Protein AF-A0A067TLV7-F1 (afdb_monomer_lite)

Foldseek 3Di:
DVVVVVVVVVVVQVVCCVVPPCVVVCVVVCVVCVVPPDDDPVPDDDDRDDDLVDPPDPNVVVVVVVVVVVVCVVVDPPPDDDDDDFDCPPPQNVVPDDPPDGCVNCVVSRVVVSVVVVVVVVVD

Structure (mmCIF, N/CA/C/O backbone):
data_AF-A0A067TLV7-F1
#
_entry.id   AF-A0A067TLV7-F1
#
loop_
_atom_site.group_PDB
_atom_site.id
_atom_site.type_symbol
_atom_site.label_atom_id
_atom_site.label_alt_id
_atom_site.label_comp_id
_atom_site.label_asym_id
_atom_site.label_entity_id
_atom_site.label_seq_id
_atom_site.pdbx_PDB_ins_code
_atom_site.Cartn_x
_atom_site.Cartn_y
_atom_site.Cartn_z
_atom_site.occupancy
_atom_site.B_iso_or_equiv
_atom_site.auth_seq_id
_atom_site.auth_comp_id
_atom_site.auth_asym_id
_atom_site.auth_atom_id
_atom_site.pdbx_PDB_model_num
ATOM 1 N N . MET A 1 1 ? 21.943 -16.220 -0.555 1.00 60.50 1 MET A N 1
ATOM 2 C CA . MET A 1 1 ? 21.237 -17.099 -1.517 1.00 60.50 1 MET A CA 1
ATOM 3 C C . MET A 1 1 ? 20.193 -16.335 -2.339 1.00 60.50 1 MET A C 1
ATOM 5 O O . MET A 1 1 ? 20.293 -16.360 -3.555 1.00 60.50 1 MET A O 1
ATOM 9 N N . PHE A 1 2 ? 19.273 -15.578 -1.722 1.00 71.50 2 PHE A N 1
ATOM 10 C CA . PHE A 1 2 ? 18.262 -14.776 -2.446 1.00 71.50 2 PHE A CA 1
ATOM 11 C C . PHE A 1 2 ? 18.826 -13.652 -3.339 1.00 71.50 2 PHE A C 1
ATOM 13 O O . PHE A 1 2 ? 18.302 -13.421 -4.424 1.00 71.50 2 PHE A O 1
ATOM 20 N N . ALA A 1 3 ? 19.912 -12.986 -2.928 1.00 77.00 3 ALA A N 1
ATOM 21 C CA . ALA A 1 3 ? 20.507 -11.891 -3.703 1.00 77.00 3 ALA A CA 1
ATOM 22 C C . ALA A 1 3 ? 21.060 -12.343 -5.070 1.00 77.00 3 ALA A C 1
ATOM 24 O O . ALA A 1 3 ? 20.835 -11.667 -6.065 1.00 77.00 3 ALA A O 1
ATOM 25 N N . CYS A 1 4 ? 21.718 -13.507 -5.136 1.00 81.62 4 CYS A N 1
ATOM 26 C CA . CYS A 1 4 ? 22.265 -14.048 -6.386 1.00 81.62 4 CYS A CA 1
ATOM 27 C C . CYS A 1 4 ? 21.152 -14.423 -7.372 1.00 81.62 4 CYS A C 1
ATOM 29 O O . CYS A 1 4 ? 21.214 -14.053 -8.535 1.00 81.62 4 CYS A O 1
ATOM 31 N N . ILE A 1 5 ? 20.082 -15.058 -6.882 1.00 82.75 5 ILE A N 1
ATOM 32 C CA . ILE A 1 5 ? 18.918 -15.416 -7.705 1.00 82.75 5 ILE A CA 1
ATOM 33 C C . ILE A 1 5 ? 18.237 -14.157 -8.259 1.00 82.75 5 ILE A C 1
ATOM 35 O O . ILE A 1 5 ? 17.867 -14.112 -9.431 1.00 82.75 5 ILE A O 1
ATOM 39 N N . ASN A 1 6 ? 18.083 -13.114 -7.437 1.00 78.88 6 ASN A N 1
ATOM 40 C CA . ASN A 1 6 ? 17.533 -11.839 -7.898 1.00 78.88 6 ASN A CA 1
ATOM 41 C C . ASN A 1 6 ? 18.450 -11.156 -8.915 1.00 78.88 6 ASN A C 1
ATOM 43 O O . ASN A 1 6 ? 17.956 -10.631 -9.909 1.00 78.88 6 ASN A O 1
ATOM 47 N N . GLN A 1 7 ? 19.767 -11.214 -8.715 1.00 83.06 7 GLN A N 1
ATOM 48 C CA . GLN A 1 7 ? 20.737 -10.686 -9.668 1.00 83.06 7 GLN A CA 1
ATOM 49 C C . GLN A 1 7 ? 20.632 -11.397 -11.023 1.00 83.06 7 GLN A C 1
ATOM 51 O O . GLN A 1 7 ? 20.536 -10.728 -12.050 1.00 83.06 7 GLN A O 1
ATOM 56 N N . ASP A 1 8 ? 20.565 -12.729 -11.033 1.00 85.06 8 ASP A N 1
ATOM 57 C CA . ASP A 1 8 ? 20.413 -13.521 -12.259 1.00 85.06 8 ASP A CA 1
ATOM 58 C C . ASP A 1 8 ? 19.094 -13.201 -12.976 1.00 85.06 8 ASP A C 1
ATOM 60 O O . ASP A 1 8 ? 19.057 -13.039 -14.197 1.00 85.06 8 ASP A O 1
ATOM 64 N N . ARG A 1 9 ? 18.004 -13.017 -12.219 1.00 83.44 9 ARG A N 1
ATOM 65 C CA . ARG A 1 9 ? 16.707 -12.589 -12.767 1.00 83.44 9 ARG A CA 1
ATOM 66 C C . ARG A 1 9 ? 16.758 -11.189 -13.372 1.00 83.44 9 ARG A C 1
ATOM 68 O O . ARG A 1 9 ? 16.181 -10.977 -14.435 1.00 83.44 9 ARG A O 1
ATOM 75 N N . LEU A 1 10 ? 17.453 -10.246 -12.739 1.00 84.56 10 LEU A N 1
ATOM 76 C CA . LEU A 1 10 ? 17.634 -8.894 -13.273 1.00 84.56 10 LEU A CA 1
ATOM 77 C C . LEU A 1 10 ? 18.488 -8.902 -14.547 1.00 84.56 10 LEU A C 1
ATOM 79 O O . LEU A 1 10 ? 18.144 -8.215 -15.508 1.00 84.56 10 LEU A O 1
ATOM 83 N N . GLN A 1 11 ? 19.545 -9.718 -14.602 1.00 85.75 11 GLN A N 1
ATOM 84 C CA . GLN A 1 11 ? 20.346 -9.907 -15.820 1.00 85.75 11 GLN A CA 1
ATOM 85 C C . GLN A 1 11 ? 19.522 -10.523 -16.956 1.00 85.75 11 GLN A C 1
ATOM 87 O O . GLN A 1 11 ? 19.603 -10.083 -18.106 1.00 85.75 11 GLN A O 1
ATOM 92 N N . PHE A 1 12 ? 18.674 -11.500 -16.637 1.00 85.62 12 PHE A N 1
ATOM 93 C CA . PHE A 1 12 ? 17.754 -12.098 -17.597 1.00 85.62 12 PHE A CA 1
ATOM 94 C C . PHE A 1 12 ? 16.741 -11.078 -18.139 1.00 85.62 12 PHE A C 1
ATOM 96 O O . PHE A 1 12 ? 16.566 -10.962 -19.349 1.00 85.62 12 PHE A O 1
ATOM 103 N N . ILE A 1 13 ? 16.116 -10.280 -17.267 1.00 81.69 13 ILE A N 1
ATOM 104 C CA . ILE A 1 13 ? 15.189 -9.216 -17.684 1.00 81.69 13 ILE A CA 1
ATOM 105 C C . ILE A 1 13 ? 15.917 -8.197 -18.567 1.00 81.69 13 ILE A C 1
ATOM 107 O O . ILE A 1 13 ? 15.410 -7.851 -19.630 1.00 81.69 13 ILE A O 1
ATOM 111 N N . LYS A 1 14 ? 17.129 -7.775 -18.185 1.00 80.62 14 LYS A N 1
ATOM 112 C CA . LYS A 1 14 ? 17.947 -6.831 -18.959 1.00 80.62 14 LYS A CA 1
ATOM 113 C C . LYS A 1 14 ? 18.249 -7.337 -20.373 1.00 80.62 14 LYS A C 1
ATOM 115 O O . LYS A 1 14 ? 18.151 -6.575 -21.328 1.00 80.62 14 LYS A O 1
ATOM 120 N N . THR A 1 15 ? 18.598 -8.614 -20.516 1.00 84.06 15 THR A N 1
ATOM 121 C CA . THR A 1 15 ? 18.937 -9.224 -21.816 1.00 84.06 15 THR A CA 1
ATOM 122 C C . THR A 1 15 ? 17.713 -9.539 -22.675 1.00 84.06 15 THR A C 1
ATOM 124 O O . THR A 1 15 ? 17.807 -9.513 -23.900 1.00 84.06 15 THR A O 1
ATOM 127 N N . GLN A 1 16 ? 16.553 -9.798 -22.065 1.00 79.75 16 GLN A N 1
ATOM 128 C CA . GLN A 1 16 ? 15.315 -10.117 -22.784 1.00 79.75 16 GLN A CA 1
ATOM 129 C C . GLN A 1 16 ? 14.402 -8.916 -23.063 1.00 79.75 16 GLN A C 1
ATOM 131 O O . GLN A 1 16 ? 13.385 -9.085 -23.735 1.00 79.75 16 GLN A O 1
ATOM 136 N N . GLN A 1 17 ? 14.768 -7.711 -22.622 1.00 72.56 17 GLN A N 1
ATOM 137 C CA . GLN A 1 17 ? 14.031 -6.464 -22.861 1.00 72.56 17 GLN A CA 1
ATOM 138 C C . GLN A 1 17 ? 13.514 -6.240 -24.294 1.00 72.56 17 GLN A C 1
ATOM 140 O O . GLN A 1 17 ? 12.364 -5.836 -24.400 1.00 72.56 17 GLN A O 1
ATOM 145 N N . PRO A 1 18 ? 14.269 -6.509 -25.382 1.00 72.00 18 PRO A N 1
ATOM 146 C CA . PRO A 1 18 ? 13.755 -6.305 -26.743 1.00 72.00 18 PRO A CA 1
ATOM 147 C C . PRO A 1 18 ? 12.766 -7.388 -27.202 1.00 72.00 18 PRO A C 1
ATOM 149 O O . PRO A 1 18 ? 12.024 -7.184 -28.158 1.00 72.00 18 PRO A O 1
ATOM 152 N N . ARG A 1 19 ? 12.766 -8.562 -26.556 1.00 71.44 19 ARG A N 1
ATOM 153 C CA . ARG A 1 19 ? 11.853 -9.674 -26.873 1.00 71.44 19 ARG A CA 1
ATOM 154 C C . ARG A 1 19 ? 10.561 -9.594 -26.064 1.00 71.44 19 ARG A C 1
ATOM 156 O O . ARG A 1 19 ? 9.498 -9.992 -26.529 1.00 71.44 19 ARG A O 1
ATOM 163 N N . LEU A 1 20 ? 10.670 -9.110 -24.832 1.00 64.56 20 LEU A N 1
ATOM 164 C CA . LEU A 1 20 ? 9.538 -8.664 -24.039 1.00 64.56 20 LEU A CA 1
ATOM 165 C C . LEU A 1 20 ? 9.011 -7.395 -24.727 1.00 64.56 20 LEU A C 1
ATOM 167 O O . LEU A 1 20 ? 9.803 -6.572 -25.161 1.00 64.56 20 LEU A O 1
ATOM 171 N N . GLN A 1 21 ? 7.701 -7.201 -24.865 1.00 64.75 21 GLN A N 1
ATOM 172 C CA . GLN A 1 21 ? 7.125 -6.032 -25.563 1.00 64.75 21 GLN A CA 1
ATOM 173 C C . GLN A 1 21 ? 7.309 -4.702 -24.789 1.00 64.75 21 GLN A C 1
ATOM 175 O O . GLN A 1 21 ? 6.496 -3.785 -24.863 1.00 64.75 21 GLN A O 1
ATOM 180 N N . ILE A 1 22 ? 8.392 -4.594 -24.022 1.00 63.94 22 ILE A N 1
ATOM 181 C CA . ILE A 1 22 ? 8.769 -3.470 -23.177 1.00 63.94 22 ILE A CA 1
ATOM 182 C C . ILE A 1 22 ? 9.176 -2.271 -24.036 1.00 63.94 22 ILE A C 1
ATOM 184 O O . ILE A 1 22 ? 8.951 -1.144 -23.623 1.00 63.94 22 ILE A O 1
ATOM 188 N N . THR A 1 23 ? 9.668 -2.476 -25.263 1.00 60.56 23 THR A N 1
ATOM 189 C CA . THR A 1 23 ? 9.961 -1.382 -26.205 1.00 60.56 23 THR A CA 1
ATOM 190 C C . THR A 1 23 ? 8.732 -0.518 -26.512 1.00 60.56 23 THR A C 1
ATOM 192 O O . THR A 1 23 ? 8.856 0.698 -26.604 1.00 60.56 23 THR A O 1
ATOM 195 N N . MET A 1 24 ? 7.537 -1.115 -26.617 1.00 62.03 24 MET A N 1
ATOM 196 C CA . MET A 1 24 ? 6.294 -0.358 -26.815 1.00 62.03 24 MET A CA 1
ATOM 197 C C . MET A 1 24 ? 5.895 0.414 -25.548 1.00 62.03 24 MET A C 1
ATOM 199 O O . MET A 1 24 ? 5.387 1.526 -25.642 1.00 62.03 24 MET A O 1
ATOM 203 N N . LEU A 1 25 ? 6.169 -0.153 -24.368 1.00 63.16 25 LEU A N 1
ATOM 204 C CA . LEU A 1 25 ? 5.948 0.516 -23.084 1.00 63.16 25 LEU A CA 1
ATOM 205 C C . LEU A 1 25 ? 6.939 1.662 -22.848 1.00 63.16 25 LEU A C 1
ATOM 207 O O . LEU A 1 25 ? 6.506 2.698 -22.363 1.00 63.16 25 LEU A O 1
ATOM 211 N N . ASN A 1 26 ? 8.211 1.517 -23.244 1.00 63.47 26 ASN A N 1
ATOM 212 C CA . ASN A 1 26 ? 9.191 2.609 -23.248 1.00 63.47 26 ASN A CA 1
ATOM 213 C C . ASN A 1 26 ? 8.670 3.776 -24.089 1.00 63.47 26 ASN A C 1
ATOM 215 O O . ASN A 1 26 ? 8.660 4.890 -23.606 1.00 63.47 26 ASN A O 1
ATOM 219 N N . GLY A 1 27 ? 8.133 3.527 -25.290 1.00 62.91 27 GLY A N 1
ATOM 220 C CA . GLY A 1 27 ? 7.578 4.603 -26.121 1.00 62.91 27 GLY A CA 1
ATOM 221 C C . GLY A 1 27 ? 6.399 5.352 -25.479 1.00 62.91 27 GLY A C 1
ATOM 222 O O . GLY A 1 27 ? 6.235 6.546 -25.709 1.00 62.91 27 GLY A O 1
ATOM 223 N N . ILE A 1 28 ? 5.589 4.674 -24.658 1.00 65.12 28 ILE A N 1
ATOM 224 C CA . ILE A 1 28 ? 4.490 5.299 -23.900 1.00 65.12 28 ILE A CA 1
ATOM 225 C C . ILE A 1 28 ? 5.030 6.058 -22.684 1.00 65.12 28 ILE A C 1
ATOM 227 O O . ILE A 1 28 ? 4.578 7.161 -22.400 1.00 65.12 28 ILE A O 1
ATOM 231 N N . GLU A 1 29 ? 5.982 5.474 -21.960 1.00 66.69 29 GLU A N 1
ATOM 232 C CA . GLU A 1 29 ? 6.615 6.094 -20.797 1.00 66.69 29 GLU A CA 1
ATOM 233 C C . GLU A 1 29 ? 7.441 7.323 -21.190 1.00 66.69 29 GLU A C 1
ATOM 235 O O . GLU A 1 29 ? 7.297 8.359 -20.554 1.00 66.69 29 GLU A O 1
ATOM 240 N N . ASP A 1 30 ? 8.198 7.250 -22.285 1.00 62.03 30 ASP A N 1
ATOM 241 C CA . ASP A 1 30 ? 8.915 8.368 -22.900 1.00 62.03 30 ASP A CA 1
ATOM 242 C C . ASP A 1 30 ? 7.938 9.467 -23.343 1.00 62.03 30 ASP A C 1
ATOM 244 O O . ASP A 1 30 ? 8.174 10.645 -23.096 1.00 62.03 30 ASP A O 1
ATOM 248 N N . ALA A 1 31 ? 6.792 9.114 -23.938 1.00 61.06 31 ALA A N 1
ATOM 249 C CA . ALA A 1 31 ? 5.760 10.092 -24.294 1.00 61.06 31 ALA A CA 1
ATOM 250 C C . ALA A 1 31 ? 5.097 10.751 -23.067 1.00 61.06 31 ALA A C 1
ATOM 252 O O . ALA A 1 31 ? 4.663 11.901 -23.145 1.00 61.06 31 ALA A O 1
ATOM 253 N N . LEU A 1 32 ? 5.014 10.043 -21.936 1.00 62.88 32 LEU A N 1
ATOM 254 C CA . LEU A 1 32 ? 4.525 10.592 -20.669 1.00 62.88 32 LEU A CA 1
ATOM 255 C C . LEU A 1 32 ? 5.584 11.473 -19.987 1.00 62.88 32 LEU A C 1
ATOM 257 O O . LEU A 1 32 ? 5.229 12.536 -19.481 1.00 62.88 32 LEU A O 1
ATOM 261 N N . SER A 1 33 ? 6.859 11.072 -20.004 1.00 62.09 33 SER A N 1
ATOM 262 C CA . SER A 1 33 ? 7.978 11.780 -19.365 1.00 62.09 33 SER A CA 1
ATOM 263 C C . SER A 1 33 ? 8.477 12.990 -20.159 1.00 62.09 33 SER A C 1
ATOM 265 O O . SER A 1 33 ? 8.974 13.935 -19.560 1.00 62.09 33 SER A O 1
ATOM 267 N N . THR A 1 34 ? 8.263 13.028 -21.480 1.00 57.09 34 THR A N 1
ATOM 268 C CA . THR A 1 34 ? 8.564 14.194 -22.339 1.00 57.09 34 THR A CA 1
ATOM 269 C C . THR A 1 34 ? 7.742 15.441 -21.956 1.00 57.09 34 THR A C 1
ATOM 271 O O . THR A 1 34 ? 8.038 16.531 -22.423 1.00 57.09 34 THR A O 1
ATOM 274 N N . ASN A 1 35 ? 6.736 15.324 -21.077 1.00 56.12 35 ASN A N 1
ATOM 275 C CA . ASN A 1 35 ? 6.020 16.481 -20.522 1.00 56.12 35 ASN A CA 1
ATOM 276 C C . ASN A 1 35 ? 6.772 17.179 -19.362 1.00 56.12 35 ASN A C 1
ATOM 278 O O . ASN A 1 35 ? 6.261 18.171 -18.847 1.00 56.12 35 ASN A O 1
ATOM 282 N N . ASP A 1 36 ? 7.950 16.685 -18.955 1.00 57.38 36 ASP A N 1
ATOM 283 C CA . ASP A 1 36 ? 8.866 17.338 -18.006 1.00 57.38 36 ASP A CA 1
ATOM 284 C C . ASP A 1 36 ? 10.173 17.741 -18.731 1.00 57.38 36 ASP A C 1
ATOM 286 O O . ASP A 1 36 ? 11.102 16.951 -18.907 1.00 57.38 36 ASP A O 1
ATOM 290 N N . ASP A 1 37 ? 10.241 19.000 -19.173 1.00 55.09 37 ASP A N 1
ATOM 291 C CA . ASP A 1 37 ? 11.264 19.589 -20.061 1.00 55.09 37 ASP A CA 1
ATOM 292 C C . ASP A 1 37 ? 12.693 19.750 -19.465 1.00 55.09 37 ASP A C 1
ATOM 294 O O . ASP A 1 37 ? 13.381 20.732 -19.758 1.00 55.09 37 ASP A O 1
ATOM 298 N N . CYS A 1 38 ? 13.208 18.852 -18.612 1.00 55.06 38 CYS A N 1
ATOM 299 C CA . CYS A 1 38 ? 14.523 19.098 -17.981 1.00 55.06 38 CYS A CA 1
ATOM 300 C C . CYS A 1 38 ? 15.426 17.898 -17.661 1.00 55.06 38 CYS A C 1
ATOM 302 O O . CYS A 1 38 ? 16.321 18.030 -16.822 1.00 55.06 38 CYS A O 1
ATOM 304 N N . VAL A 1 39 ? 15.274 16.749 -18.324 1.00 57.16 39 VAL A N 1
ATOM 305 C CA . VAL A 1 39 ? 16.072 15.562 -17.970 1.00 57.16 39 VAL A CA 1
ATOM 306 C C . VAL A 1 39 ? 17.172 15.257 -18.997 1.00 57.16 39 VAL A C 1
ATOM 308 O O . VAL A 1 39 ? 16.911 14.880 -20.137 1.00 57.16 39 VAL A O 1
ATOM 311 N N . ASP A 1 40 ? 18.430 15.422 -18.573 1.00 52.72 40 ASP A N 1
ATOM 312 C CA . ASP A 1 40 ? 19.643 15.151 -19.356 1.00 52.72 40 ASP A CA 1
ATOM 313 C C . ASP A 1 40 ? 19.817 13.637 -19.600 1.00 52.72 40 ASP A C 1
ATOM 315 O O . ASP A 1 40 ? 20.231 12.870 -18.724 1.00 52.72 40 ASP A O 1
ATOM 319 N N . LEU A 1 41 ? 19.492 13.203 -20.821 1.00 53.91 41 LEU A N 1
ATOM 320 C CA . LEU A 1 41 ? 19.524 11.808 -21.285 1.00 53.91 41 LEU A CA 1
ATOM 321 C C . LEU A 1 41 ? 20.910 11.145 -21.177 1.00 53.91 41 LEU A C 1
ATOM 323 O O . LEU A 1 41 ? 20.996 9.920 -21.182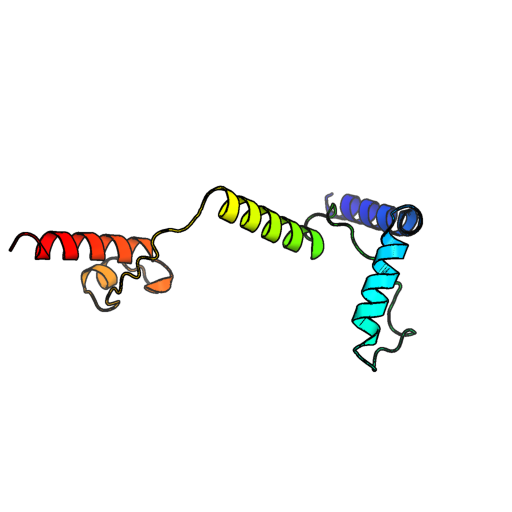 1.00 53.91 41 LEU A O 1
ATOM 327 N N . ASN A 1 42 ? 21.993 11.924 -21.064 1.00 53.25 42 ASN A N 1
ATOM 328 C CA . ASN A 1 42 ? 23.356 11.395 -20.939 1.0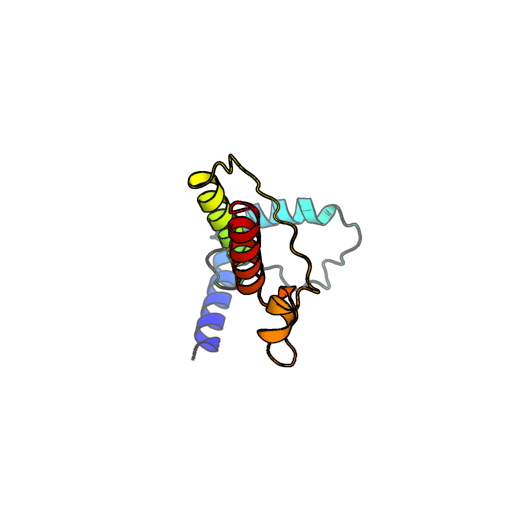0 53.25 42 ASN A CA 1
ATOM 329 C C . ASN A 1 42 ? 23.762 11.045 -19.493 1.00 53.25 42 ASN A C 1
ATOM 331 O O . ASN A 1 42 ? 24.750 10.336 -19.303 1.00 53.25 42 ASN A O 1
ATOM 335 N N . GLN A 1 43 ? 23.031 11.521 -18.475 1.00 53.06 43 GLN A N 1
ATOM 336 C CA . GLN A 1 43 ? 23.283 11.189 -17.060 1.00 53.06 43 GLN A CA 1
ATOM 337 C C . GLN A 1 43 ? 22.448 10.007 -16.560 1.00 53.06 43 GLN A C 1
ATOM 339 O O . GLN A 1 43 ? 22.808 9.352 -15.578 1.00 53.06 43 GLN A O 1
ATOM 344 N N . LEU A 1 44 ? 21.339 9.713 -17.235 1.00 56.41 44 LEU A N 1
ATOM 345 C CA . LEU A 1 44 ? 20.505 8.567 -16.923 1.00 56.41 44 LEU A CA 1
ATOM 346 C C . LEU A 1 44 ? 21.144 7.309 -17.504 1.00 56.41 44 LEU A C 1
ATOM 348 O O . LEU A 1 44 ? 21.218 7.115 -18.715 1.00 56.41 44 LEU A O 1
ATOM 352 N N . GLY A 1 45 ? 21.608 6.423 -16.624 1.00 57.81 45 GLY A N 1
ATOM 353 C CA . GLY A 1 45 ? 21.938 5.058 -17.017 1.00 57.81 45 GLY A CA 1
ATOM 354 C C . GLY A 1 45 ? 20.774 4.391 -17.766 1.00 57.81 45 GLY A C 1
ATOM 355 O O . GLY A 1 45 ? 19.634 4.841 -17.717 1.00 57.81 45 GLY A O 1
ATOM 356 N N . GLN A 1 46 ? 21.065 3.291 -18.463 1.00 62.06 46 GLN A N 1
ATOM 357 C CA . GLN A 1 46 ? 20.088 2.555 -19.271 1.00 62.06 46 GLN A CA 1
ATOM 358 C C . GLN A 1 46 ? 18.757 2.332 -18.520 1.00 62.06 46 GLN A C 1
ATOM 360 O O . GLN A 1 46 ? 18.732 1.627 -17.508 1.00 62.06 46 GLN A O 1
ATOM 365 N N . HIS A 1 47 ? 17.658 2.893 -19.037 1.00 64.94 47 HIS A N 1
ATOM 366 C CA . HIS A 1 47 ? 16.327 2.717 -18.461 1.00 64.94 47 HIS A CA 1
ATOM 367 C C . HIS A 1 47 ? 15.837 1.282 -18.711 1.00 64.94 47 HIS A C 1
ATOM 369 O O . HIS A 1 47 ? 15.667 0.854 -19.853 1.00 64.94 47 HIS A O 1
ATOM 375 N N . ILE A 1 48 ? 15.679 0.501 -17.639 1.00 67.19 48 ILE A N 1
ATOM 376 C CA . ILE A 1 48 ? 15.226 -0.895 -17.688 1.00 67.19 48 ILE A CA 1
ATOM 377 C C . ILE A 1 48 ? 13.883 -0.956 -16.972 1.00 67.19 48 ILE A C 1
ATOM 379 O O . ILE A 1 48 ? 13.825 -0.968 -15.743 1.00 67.19 48 ILE A O 1
ATOM 383 N N . ILE A 1 49 ? 12.794 -1.045 -17.734 1.00 71.12 49 ILE A N 1
ATOM 384 C CA . ILE A 1 49 ? 11.474 -1.273 -17.143 1.00 71.12 49 ILE A CA 1
ATOM 385 C C . ILE A 1 49 ? 11.402 -2.692 -16.572 1.00 71.12 49 ILE A C 1
ATOM 387 O O . ILE A 1 49 ? 11.579 -3.685 -17.284 1.00 71.12 49 ILE A O 1
ATOM 391 N N . LEU A 1 50 ? 11.085 -2.793 -15.284 1.00 78.00 50 LEU A N 1
ATOM 392 C CA . LEU A 1 50 ? 10.800 -4.071 -14.643 1.00 78.00 50 LEU A CA 1
ATOM 393 C C . LEU A 1 50 ? 9.354 -4.502 -14.942 1.00 78.00 50 LEU A C 1
ATOM 395 O O . LEU A 1 50 ? 8.431 -3.708 -14.741 1.00 78.00 50 LEU A O 1
ATOM 399 N N . PRO A 1 51 ? 9.127 -5.746 -15.401 1.00 72.50 51 PRO A N 1
ATOM 400 C CA . PRO A 1 51 ? 7.781 -6.278 -15.595 1.00 72.50 51 PRO A CA 1
ATOM 401 C C . PRO A 1 51 ? 7.066 -6.466 -14.249 1.00 72.50 51 PRO A C 1
ATOM 403 O O . PRO A 1 51 ? 7.714 -6.649 -13.219 1.00 72.50 51 PRO A O 1
ATOM 406 N N . SER A 1 52 ? 5.729 -6.506 -14.248 1.00 69.75 52 SER A N 1
ATOM 407 C CA . SER A 1 52 ? 4.942 -6.750 -13.025 1.00 69.75 52 SER A CA 1
ATOM 408 C C . SER A 1 52 ? 5.176 -8.134 -12.405 1.00 69.75 52 SER A C 1
ATOM 410 O O . SER A 1 52 ? 4.918 -8.334 -11.225 1.00 69.75 52 SER A O 1
ATOM 412 N N . SER A 1 53 ? 5.752 -9.077 -13.160 1.00 75.44 53 SER A N 1
ATOM 413 C CA . SER A 1 53 ? 6.211 -10.372 -12.643 1.00 75.44 53 SER A CA 1
ATOM 414 C C . SER A 1 53 ? 7.411 -10.271 -11.688 1.00 75.44 53 SER A C 1
ATOM 416 O O . SER A 1 53 ? 7.795 -11.272 -11.079 1.00 75.44 53 SER A O 1
ATOM 418 N N . TYR A 1 54 ? 8.062 -9.106 -11.596 1.00 82.19 54 TYR A N 1
ATOM 419 C CA . TYR A 1 54 ? 9.141 -8.860 -10.647 1.00 82.19 54 TYR A CA 1
ATOM 420 C C . TYR A 1 54 ? 8.572 -8.471 -9.277 1.00 82.19 54 TYR A C 1
ATOM 422 O O . TYR A 1 54 ? 8.057 -7.371 -9.084 1.00 82.19 54 TYR A O 1
ATOM 430 N N . LEU A 1 55 ? 8.699 -9.389 -8.319 1.00 78.38 55 LEU A N 1
ATOM 431 C CA . LEU A 1 55 ? 8.170 -9.229 -6.967 1.00 78.38 55 LEU A CA 1
ATOM 432 C C . LEU A 1 55 ? 8.850 -8.069 -6.228 1.00 78.38 55 LEU A C 1
ATOM 434 O O . LEU A 1 55 ? 10.077 -8.001 -6.167 1.00 78.38 55 LEU A O 1
ATOM 438 N N . GLY A 1 56 ? 8.044 -7.192 -5.629 1.00 79.44 56 GLY A N 1
ATOM 439 C CA . GLY A 1 56 ? 8.521 -6.035 -4.864 1.00 79.44 56 GLY A CA 1
ATOM 440 C C . GLY A 1 56 ? 8.912 -4.820 -5.711 1.00 79.44 56 GLY A C 1
ATOM 441 O O . GLY A 1 56 ? 9.410 -3.839 -5.166 1.00 79.44 56 GLY A O 1
ATOM 442 N N . GLY A 1 57 ? 8.696 -4.858 -7.030 1.00 82.00 57 GLY A N 1
ATOM 443 C CA . GLY A 1 57 ? 8.826 -3.679 -7.887 1.00 82.00 57 GLY A CA 1
ATOM 444 C C . GLY A 1 57 ? 7.594 -2.759 -7.822 1.00 82.00 57 GLY A C 1
ATOM 445 O O . GLY A 1 57 ? 6.506 -3.214 -7.459 1.00 82.00 57 GLY A O 1
ATOM 446 N N . PRO A 1 58 ? 7.710 -1.490 -8.260 1.00 76.38 58 PRO A N 1
ATOM 447 C CA . PRO A 1 58 ? 6.586 -0.547 -8.283 1.00 76.38 58 PRO A CA 1
ATOM 448 C C . PRO A 1 58 ? 5.359 -1.070 -9.049 1.00 76.38 58 PRO A C 1
ATOM 450 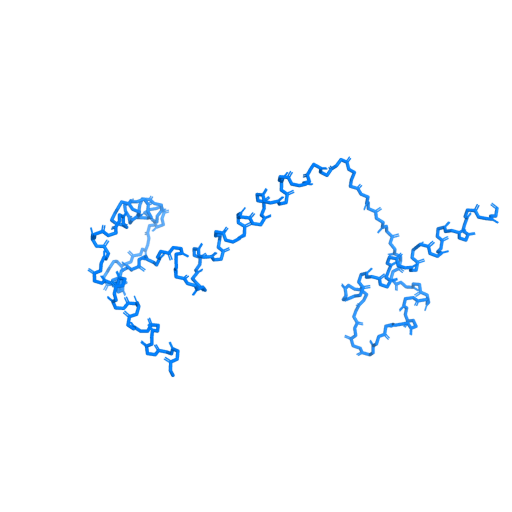O O . PRO A 1 58 ? 4.226 -0.903 -8.602 1.00 76.38 58 PRO A O 1
ATOM 453 N N . ARG A 1 59 ? 5.576 -1.766 -10.177 1.00 79.62 59 ARG A N 1
ATOM 454 C CA . ARG A 1 59 ? 4.488 -2.337 -10.993 1.00 79.62 59 ARG A CA 1
ATOM 455 C C . ARG A 1 59 ? 3.799 -3.534 -10.328 1.00 79.62 59 ARG A C 1
ATOM 457 O O . ARG A 1 59 ? 2.588 -3.657 -10.465 1.00 79.62 59 ARG A O 1
ATOM 464 N N . ASP A 1 60 ? 4.529 -4.377 -9.592 1.00 84.25 60 ASP A N 1
ATOM 465 C CA . ASP A 1 60 ? 3.945 -5.482 -8.807 1.00 84.25 60 ASP A CA 1
ATOM 466 C C . ASP A 1 60 ? 3.051 -4.932 -7.688 1.00 84.25 60 ASP A C 1
ATOM 468 O O . ASP A 1 60 ? 1.911 -5.360 -7.528 1.00 84.25 60 ASP A O 1
ATOM 472 N N . MET A 1 61 ? 3.520 -3.909 -6.965 1.00 86.50 61 MET A N 1
ATOM 473 C CA . MET A 1 61 ? 2.713 -3.250 -5.933 1.00 86.50 61 MET A CA 1
ATOM 474 C C . MET A 1 61 ? 1.447 -2.608 -6.509 1.00 86.50 61 MET A C 1
ATOM 476 O O . MET A 1 61 ? 0.362 -2.789 -5.955 1.00 86.50 61 MET A O 1
ATOM 480 N N . TYR A 1 62 ? 1.570 -1.891 -7.629 1.00 84.25 62 TYR A N 1
ATOM 481 C CA . TYR A 1 62 ? 0.429 -1.257 -8.285 1.00 84.25 62 TYR A CA 1
ATOM 482 C C . TYR A 1 62 ? -0.592 -2.283 -8.794 1.00 84.25 62 TYR A C 1
ATOM 484 O O . TYR A 1 62 ? -1.790 -2.115 -8.579 1.00 84.25 62 TYR A O 1
ATOM 492 N N . GLN A 1 63 ? -0.130 -3.382 -9.398 1.00 85.88 63 GLN A N 1
ATOM 493 C CA . GLN A 1 63 ? -1.012 -4.456 -9.851 1.00 85.88 63 GLN A CA 1
ATOM 494 C C . GLN A 1 63 ? -1.766 -5.092 -8.676 1.00 85.88 63 GLN A C 1
ATOM 496 O O . GLN A 1 63 ? -2.982 -5.227 -8.742 1.00 85.88 63 GLN A O 1
ATOM 501 N N . ARG A 1 64 ? -1.085 -5.400 -7.563 1.00 88.56 64 ARG A N 1
ATOM 502 C CA . ARG A 1 64 ? -1.738 -5.944 -6.358 1.00 88.56 64 ARG A CA 1
ATOM 503 C C . ARG A 1 64 ? -2.778 -4.999 -5.770 1.00 88.56 64 ARG A C 1
ATOM 505 O O . ARG A 1 64 ? -3.810 -5.456 -5.287 1.00 88.56 64 ARG A O 1
ATOM 512 N N . TYR A 1 65 ? -2.504 -3.695 -5.791 1.00 88.94 65 TYR A N 1
ATOM 513 C CA . TYR A 1 65 ? -3.472 -2.691 -5.364 1.00 88.94 65 TYR A CA 1
ATOM 514 C C . TYR A 1 65 ? -4.719 -2.723 -6.251 1.00 88.94 65 TYR A C 1
ATOM 516 O O . TYR A 1 65 ? -5.827 -2.821 -5.730 1.00 88.94 65 TYR A O 1
ATOM 524 N N . LEU A 1 66 ? -4.546 -2.699 -7.576 1.00 90.38 66 LEU A N 1
ATOM 525 C CA . LEU A 1 66 ? -5.663 -2.772 -8.516 1.00 90.38 66 LEU A CA 1
ATOM 526 C C . LEU A 1 66 ? -6.453 -4.076 -8.379 1.00 90.38 66 LEU A C 1
ATOM 528 O O . LEU A 1 66 ? -7.678 -4.026 -8.357 1.00 90.38 66 LEU A O 1
ATOM 532 N N . ASP A 1 67 ? -5.779 -5.214 -8.219 1.00 90.06 67 ASP A N 1
ATOM 533 C CA . ASP A 1 67 ? -6.425 -6.511 -8.000 1.00 90.06 67 ASP A CA 1
ATOM 534 C C . ASP A 1 67 ? -7.233 -6.509 -6.692 1.00 90.06 67 ASP A C 1
ATOM 536 O O . ASP A 1 67 ? -8.392 -6.925 -6.665 1.00 90.06 67 ASP A O 1
ATOM 540 N N . GLY A 1 68 ? -6.668 -5.967 -5.608 1.00 88.56 68 GLY A N 1
ATOM 541 C CA . GLY A 1 68 ? -7.370 -5.793 -4.336 1.00 88.56 68 GLY A CA 1
ATOM 542 C C . GLY A 1 68 ? -8.588 -4.874 -4.456 1.00 88.56 68 GLY A C 1
ATOM 543 O O . GLY A 1 68 ? -9.652 -5.185 -3.919 1.00 88.56 68 GLY A O 1
ATOM 544 N N . MET A 1 69 ? -8.467 -3.781 -5.210 1.00 86.69 69 MET A N 1
ATOM 545 C CA . MET A 1 69 ? -9.578 -2.875 -5.507 1.00 86.69 69 MET A CA 1
ATOM 546 C C . MET A 1 69 ? -10.646 -3.544 -6.375 1.00 86.69 69 MET A C 1
ATOM 548 O O . MET A 1 69 ? -11.829 -3.354 -6.113 1.00 86.69 69 MET A O 1
ATOM 552 N N . ALA A 1 70 ? -10.264 -4.359 -7.358 1.00 87.19 70 ALA A N 1
ATOM 553 C CA . ALA A 1 70 ? -11.192 -5.110 -8.198 1.00 87.19 70 ALA A CA 1
ATOM 554 C C . ALA A 1 70 ? -11.967 -6.153 -7.382 1.00 87.19 70 ALA A C 1
ATOM 556 O O . ALA A 1 70 ? -13.182 -6.266 -7.527 1.00 87.19 70 ALA A O 1
ATOM 557 N N . ILE A 1 71 ? -11.300 -6.858 -6.463 1.00 85.31 71 ILE A N 1
ATOM 558 C CA . ILE A 1 71 ? -11.949 -7.765 -5.506 1.00 85.31 71 ILE A CA 1
ATOM 559 C C . ILE A 1 71 ? -12.895 -6.977 -4.592 1.00 85.31 71 ILE A C 1
ATOM 561 O O . ILE A 1 71 ? -14.050 -7.366 -4.420 1.00 85.31 71 ILE A O 1
ATOM 565 N N . ALA A 1 72 ? -12.445 -5.850 -4.034 1.00 81.75 72 ALA A N 1
ATOM 566 C CA . ALA A 1 72 ? -13.278 -5.002 -3.188 1.00 81.75 72 ALA A CA 1
ATOM 567 C C . ALA A 1 72 ? -14.523 -4.498 -3.935 1.00 81.75 72 ALA A C 1
ATOM 569 O O . ALA A 1 72 ? -15.612 -4.535 -3.374 1.00 81.75 72 ALA A O 1
ATOM 570 N N . GLN A 1 73 ? -14.388 -4.099 -5.201 1.00 80.56 73 GLN A N 1
ATOM 571 C CA . GLN A 1 73 ? -15.506 -3.704 -6.060 1.00 80.56 73 GLN A CA 1
ATOM 572 C C . GLN A 1 73 ? -16.436 -4.881 -6.381 1.00 80.56 73 GLN A C 1
ATOM 574 O O . GLN A 1 73 ? -17.653 -4.725 -6.336 1.00 80.56 73 GLN A O 1
ATOM 579 N N . HIS A 1 74 ? -15.883 -6.061 -6.676 1.00 80.88 74 HIS A N 1
ATOM 580 C CA . HIS A 1 74 ? -16.661 -7.251 -7.024 1.00 80.88 74 HIS A CA 1
ATOM 581 C C . HIS A 1 74 ? -17.515 -7.750 -5.852 1.00 80.88 74 HIS A C 1
ATOM 583 O O . HIS A 1 74 ? -18.671 -8.120 -6.040 1.00 80.88 74 HIS A O 1
ATOM 589 N N . PHE A 1 75 ? -16.963 -7.733 -4.636 1.00 73.50 75 PHE A N 1
ATOM 590 C CA . PHE A 1 75 ? -17.651 -8.216 -3.437 1.00 73.50 75 PHE A CA 1
ATOM 591 C C . PHE A 1 75 ? -18.385 -7.125 -2.649 1.00 73.50 75 PHE A C 1
ATOM 593 O O . PHE A 1 75 ? -19.154 -7.457 -1.747 1.00 73.50 75 PHE A O 1
ATOM 600 N N . LYS A 1 76 ? -18.178 -5.837 -2.946 1.00 59.81 76 LYS A N 1
ATOM 601 C CA . LYS A 1 76 ? -18.845 -4.742 -2.234 1.00 59.81 76 LYS A CA 1
ATOM 602 C C . LYS A 1 76 ? -19.400 -3.690 -3.187 1.00 59.81 76 LYS A C 1
ATOM 604 O O . LYS A 1 76 ? -18.721 -2.734 -3.554 1.00 59.81 76 LYS A O 1
ATOM 609 N N . LYS A 1 77 ? -20.713 -3.749 -3.404 1.00 63.06 77 LYS A N 1
ATOM 610 C CA . LYS A 1 77 ? -21.496 -2.513 -3.403 1.00 63.06 77 LYS A CA 1
ATOM 611 C C . LYS A 1 77 ? -21.685 -2.125 -1.936 1.00 63.06 77 LYS A C 1
ATOM 613 O O . LYS A 1 77 ? -22.388 -2.802 -1.193 1.00 63.06 77 LYS A O 1
ATOM 618 N N . ILE A 1 78 ? -20.973 -1.099 -1.480 1.00 59.12 78 ILE A N 1
ATOM 619 C CA . ILE A 1 78 ? -21.162 -0.555 -0.131 1.00 59.12 78 ILE A CA 1
ATOM 620 C C . ILE A 1 78 ? -22.460 0.259 -0.174 1.00 59.12 78 ILE A C 1
ATOM 622 O O . ILE A 1 78 ? -22.442 1.426 -0.545 1.00 59.12 78 ILE A O 1
ATOM 626 N N . ASP A 1 79 ? -23.597 -0.369 0.130 1.00 64.69 79 ASP A N 1
ATOM 627 C CA . ASP A 1 79 ? -24.904 0.310 0.127 1.00 64.69 79 ASP A CA 1
ATOM 628 C C . ASP A 1 79 ? -25.103 1.218 1.354 1.00 64.69 79 ASP A C 1
ATOM 630 O O . ASP A 1 79 ? -25.970 2.089 1.351 1.00 64.69 79 ASP A O 1
ATOM 634 N N . ILE A 1 80 ? -24.300 1.037 2.407 1.00 71.44 80 ILE A N 1
ATOM 635 C CA . ILE A 1 80 ? -24.407 1.790 3.658 1.00 71.44 80 ILE A CA 1
ATOM 636 C C . ILE A 1 80 ? -23.007 2.213 4.099 1.00 71.44 80 ILE A C 1
ATOM 638 O O . ILE A 1 80 ? -22.144 1.373 4.353 1.00 71.44 80 ILE A O 1
ATOM 642 N N . PHE A 1 81 ? -22.798 3.523 4.217 1.00 66.00 81 PHE A N 1
ATOM 643 C CA . PHE A 1 81 ? -21.648 4.100 4.903 1.00 66.00 81 PHE A CA 1
ATOM 644 C C . PHE A 1 81 ? -22.113 4.562 6.287 1.00 66.00 81 PHE A C 1
ATOM 646 O O . PHE A 1 81 ? -22.842 5.546 6.402 1.00 66.00 81 PHE A O 1
ATOM 653 N N . LEU A 1 82 ? -21.753 3.815 7.333 1.00 70.25 82 LEU A N 1
ATOM 654 C CA . LEU A 1 82 ? -22.080 4.169 8.714 1.00 70.25 8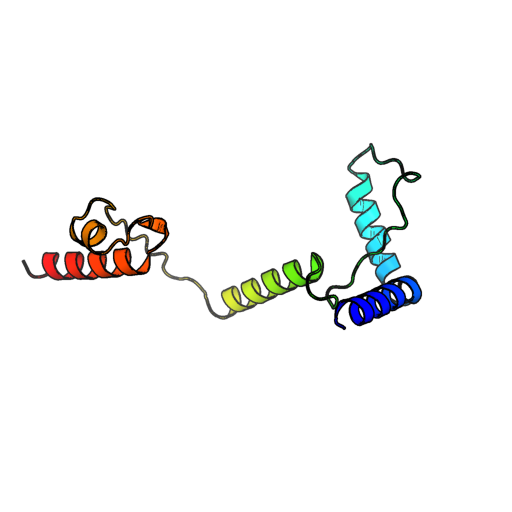2 LEU A CA 1
ATOM 655 C C . LEU A 1 82 ? -20.885 4.884 9.350 1.00 70.25 82 LEU A C 1
ATOM 657 O O . LEU A 1 82 ? -19.859 4.265 9.620 1.00 70.25 82 LEU A O 1
ATOM 661 N N . THR A 1 83 ? -21.038 6.178 9.623 1.00 70.50 83 THR A N 1
ATOM 662 C CA . THR A 1 83 ? -20.067 6.945 10.411 1.00 70.50 83 THR A CA 1
ATOM 663 C C . THR A 1 83 ? -20.460 6.875 11.882 1.00 70.50 83 THR A C 1
ATOM 665 O O . THR A 1 83 ? -21.471 7.449 12.284 1.00 70.50 83 THR A O 1
ATOM 668 N N . MET A 1 84 ? -19.668 6.171 12.691 1.00 70.00 84 MET A N 1
ATOM 669 C CA . MET A 1 84 ? -19.837 6.119 14.145 1.00 70.00 84 MET A CA 1
ATOM 670 C C . MET A 1 84 ? -18.857 7.100 14.784 1.00 70.00 84 MET A C 1
ATOM 672 O O . MET A 1 84 ? -17.645 6.903 14.729 1.00 70.00 84 MET A O 1
ATOM 676 N N . THR A 1 85 ? -19.376 8.169 15.381 1.00 73.56 85 THR A N 1
ATOM 677 C CA . THR A 1 85 ? -18.555 9.131 16.122 1.00 73.56 85 THR A CA 1
ATOM 678 C C . THR A 1 85 ? -18.446 8.663 17.568 1.00 73.56 85 THR A C 1
ATOM 680 O O . THR A 1 85 ? -19.438 8.661 18.295 1.00 73.56 85 THR A O 1
ATOM 683 N N . ALA A 1 86 ? -17.248 8.270 17.993 1.00 73.94 86 ALA A N 1
ATOM 684 C CA . ALA A 1 86 ? -16.959 7.929 19.382 1.00 73.94 86 ALA A CA 1
ATOM 685 C C . ALA A 1 86 ? -16.077 9.008 20.018 1.00 73.94 86 ALA A C 1
ATOM 687 O O . ALA A 1 86 ? -15.168 9.537 19.376 1.00 73.94 86 ALA A O 1
ATOM 688 N N . ASN A 1 87 ? -16.346 9.347 21.280 1.00 81.31 87 ASN A N 1
ATOM 689 C CA . ASN A 1 87 ? -15.542 10.323 22.008 1.00 81.31 87 ASN A CA 1
ATOM 690 C C . ASN A 1 87 ? -14.277 9.637 22.559 1.00 81.31 87 ASN A C 1
ATOM 692 O O . ASN A 1 87 ? -14.404 8.769 23.423 1.00 81.31 87 ASN A O 1
ATOM 696 N N . PRO A 1 88 ? -13.063 10.035 22.136 1.00 76.88 88 PRO A N 1
ATOM 697 C CA . PRO A 1 88 ? -11.818 9.425 22.612 1.00 76.88 88 PRO A CA 1
ATOM 698 C C . PRO A 1 88 ? -11.580 9.624 24.117 1.00 76.88 88 PRO A C 1
ATOM 700 O O . PRO A 1 88 ? -10.799 8.890 24.717 1.00 76.88 88 PRO A O 1
ATOM 703 N N . ASN A 1 89 ? -12.259 10.594 24.737 1.00 80.00 89 ASN A N 1
ATOM 704 C CA . ASN A 1 89 ? -12.133 10.900 26.161 1.00 80.00 89 ASN A CA 1
ATOM 705 C C . ASN A 1 89 ? -13.031 10.034 27.059 1.00 80.00 89 ASN A C 1
ATOM 707 O O . ASN A 1 89 ? -13.134 10.309 28.254 1.00 80.00 89 ASN A O 1
ATOM 711 N N . TRP A 1 90 ? -13.723 9.027 26.516 1.00 84.69 90 TRP A N 1
ATOM 712 C CA . TRP A 1 90 ? -14.504 8.119 27.351 1.00 84.69 90 TRP A CA 1
ATOM 713 C C . TRP A 1 90 ? -13.600 7.323 28.306 1.00 84.69 90 TRP A C 1
ATOM 715 O O . TRP A 1 90 ? -12.570 6.792 27.875 1.00 84.69 90 TRP A O 1
ATOM 725 N N . PRO A 1 91 ? -13.957 7.235 29.602 1.00 80.56 91 PRO A N 1
ATOM 726 C CA . PRO A 1 91 ? -13.120 6.587 30.609 1.00 80.56 91 PRO A CA 1
ATOM 727 C C . PRO A 1 91 ? -12.902 5.096 30.321 1.00 80.56 91 PRO A C 1
ATOM 729 O O . PRO A 1 91 ? -11.851 4.558 30.657 1.00 80.56 91 PRO A O 1
ATOM 732 N N . GLU A 1 92 ? -13.851 4.439 29.654 1.00 83.06 92 GLU A N 1
ATOM 733 C CA . GLU A 1 92 ? -13.747 3.048 29.213 1.00 83.06 92 GLU A CA 1
ATOM 734 C C . GLU A 1 92 ? -12.641 2.858 28.169 1.00 83.06 92 GLU A C 1
ATOM 736 O O . GLU A 1 92 ? -11.933 1.859 28.210 1.00 83.06 92 GLU A O 1
ATOM 741 N N . ILE A 1 93 ? -12.451 3.830 27.269 1.00 83.88 93 ILE A N 1
ATOM 742 C CA . ILE A 1 93 ? -11.387 3.800 26.257 1.00 83.88 93 ILE A CA 1
ATOM 743 C C . ILE A 1 93 ? -10.031 4.020 26.934 1.00 83.88 93 ILE A C 1
ATOM 745 O O . ILE A 1 93 ? -9.099 3.247 26.736 1.00 83.88 93 ILE A O 1
ATOM 749 N N . GLN A 1 94 ? -9.937 5.046 27.783 1.00 83.44 94 GLN A N 1
ATOM 750 C CA . GLN A 1 94 ? -8.695 5.416 28.472 1.00 83.44 94 GLN A CA 1
ATOM 751 C C . GLN A 1 94 ? -8.186 4.329 29.428 1.00 83.44 94 GLN A C 1
ATOM 753 O O . GLN A 1 94 ? -6.981 4.217 29.633 1.00 83.44 94 GLN A O 1
ATOM 758 N N . ARG A 1 95 ? -9.081 3.517 30.001 1.00 83.38 95 ARG A N 1
ATOM 759 C CA . ARG A 1 95 ? -8.708 2.426 30.911 1.00 83.38 95 ARG A CA 1
ATOM 760 C C . ARG A 1 95 ? -8.049 1.244 30.201 1.00 83.38 95 ARG A C 1
ATOM 762 O O . ARG A 1 95 ? -7.188 0.597 30.787 1.00 83.38 95 ARG A O 1
ATOM 769 N N . GLU A 1 96 ? -8.483 0.942 28.985 1.00 83.44 96 GLU A N 1
ATOM 770 C CA . GLU A 1 96 ? -8.036 -0.242 28.239 1.00 83.44 96 GLU A CA 1
ATOM 771 C C . GLU A 1 96 ? -6.858 0.067 27.294 1.00 83.44 96 GLU A C 1
ATOM 773 O O . GLU A 1 96 ? -6.261 -0.844 26.724 1.00 83.44 96 GLU A O 1
ATOM 778 N N . LEU A 1 97 ? -6.498 1.346 27.134 1.00 85.75 97 LEU A N 1
ATOM 779 C CA . LEU A 1 97 ? -5.318 1.773 26.382 1.00 85.75 97 LEU A CA 1
ATOM 780 C C . LEU A 1 97 ? -4.027 1.381 27.109 1.00 85.75 97 LEU A C 1
ATOM 782 O O . LEU A 1 97 ? -3.803 1.739 28.267 1.00 85.75 97 LEU A O 1
ATOM 786 N N . LEU A 1 98 ? -3.141 0.678 26.401 1.00 83.81 98 LEU A N 1
ATOM 787 C CA . LEU A 1 98 ? -1.809 0.359 26.910 1.00 83.81 98 LEU A CA 1
ATOM 788 C C . LEU A 1 98 ? -0.896 1.600 26.871 1.00 83.81 98 LEU A C 1
ATOM 790 O O . LEU A 1 98 ? -1.098 2.500 26.048 1.00 83.81 98 LEU A O 1
ATOM 794 N N . PRO A 1 99 ? 0.156 1.655 27.711 1.00 81.38 99 PRO A N 1
ATOM 795 C CA . PRO A 1 99 ? 1.099 2.769 27.705 1.00 81.38 99 PRO A CA 1
ATOM 796 C C . PRO A 1 99 ? 1.725 2.973 26.316 1.00 81.38 99 PRO A C 1
ATOM 798 O O . PRO A 1 99 ? 2.388 2.079 25.793 1.00 81.38 99 PRO A O 1
ATOM 801 N N . GLY A 1 100 ? 1.529 4.159 25.732 1.00 82.38 100 GLY A N 1
ATOM 802 C CA . GLY A 1 100 ? 2.077 4.533 24.422 1.00 82.38 100 GLY A CA 1
ATOM 803 C C . GLY A 1 100 ? 1.176 4.240 23.217 1.00 82.38 100 GLY A C 1
ATOM 804 O O . GLY A 1 100 ? 1.563 4.583 22.104 1.00 82.38 100 GLY A O 1
ATOM 805 N N . GLN A 1 101 ? -0.009 3.654 23.414 1.00 82.81 101 GLN A N 1
ATOM 806 C CA . GLN A 1 101 ? -1.011 3.517 22.355 1.00 82.81 101 GLN A CA 1
ATOM 807 C C . GLN A 1 101 ? -1.911 4.751 22.280 1.00 82.81 101 GLN A C 1
ATOM 809 O O . GLN A 1 101 ? -2.228 5.377 23.292 1.00 82.81 101 GLN A O 1
ATOM 814 N N . THR A 1 102 ? -2.349 5.085 21.070 1.00 82.81 102 THR A N 1
ATOM 815 C CA . THR A 1 102 ? -3.357 6.115 20.816 1.00 82.81 102 THR A CA 1
ATOM 816 C C . THR A 1 102 ? -4.690 5.451 20.487 1.00 82.81 102 THR A C 1
ATOM 818 O O . THR A 1 102 ? -4.741 4.341 19.969 1.00 82.81 102 THR A O 1
ATOM 821 N N . VAL A 1 103 ? -5.803 6.153 20.716 1.00 80.12 103 VAL A N 1
ATOM 822 C CA . VAL A 1 103 ? -7.157 5.690 20.347 1.00 80.12 103 VAL A CA 1
ATOM 823 C C . VAL A 1 103 ? -7.244 5.258 18.872 1.00 80.12 103 VAL A C 1
ATOM 825 O O . VAL A 1 103 ? -7.946 4.306 18.545 1.00 80.12 103 VAL A O 1
ATOM 828 N N . ALA A 1 104 ? -6.496 5.926 17.986 1.00 80.88 104 ALA A N 1
ATOM 829 C CA . ALA A 1 104 ? -6.413 5.593 16.564 1.00 80.88 104 ALA A CA 1
ATOM 830 C C . ALA A 1 104 ? -5.760 4.225 16.284 1.00 80.88 104 ALA A C 1
ATOM 832 O O . ALA A 1 104 ? -6.066 3.607 15.268 1.00 80.88 104 ALA A O 1
ATOM 833 N N . ASP A 1 105 ? -4.905 3.743 17.189 1.00 82.81 105 ASP A N 1
ATOM 834 C CA . ASP A 1 105 ? -4.225 2.450 17.074 1.00 82.81 105 ASP A CA 1
ATOM 835 C C . ASP A 1 105 ? -5.123 1.287 17.527 1.00 82.81 105 ASP A C 1
ATOM 837 O O . ASP A 1 105 ? -4.807 0.123 17.289 1.00 82.81 105 ASP A O 1
ATOM 841 N N . CYS A 1 106 ? -6.247 1.584 18.189 1.00 82.81 106 CYS A N 1
ATOM 842 C CA . CYS A 1 106 ? -7.173 0.597 18.749 1.00 82.81 106 CYS A CA 1
ATOM 843 C C . CYS A 1 106 ? -8.629 0.857 18.313 1.00 82.81 106 CYS A C 1
ATOM 845 O O . CYS A 1 106 ? -9.504 1.048 19.163 1.00 82.81 106 CYS A O 1
ATOM 847 N N . PRO A 1 107 ? -8.933 0.843 16.999 1.00 81.19 107 PRO A N 1
ATOM 848 C CA . PRO A 1 107 ? -10.287 1.098 16.499 1.00 81.19 107 PRO A CA 1
ATOM 849 C C . PRO A 1 107 ? -11.315 0.067 16.999 1.00 81.19 107 PRO A C 1
ATOM 851 O O . PRO A 1 107 ? -12.481 0.409 17.206 1.00 81.19 107 PRO A O 1
ATOM 854 N N . ASP A 1 108 ? -10.886 -1.169 17.267 1.00 83.25 108 ASP A N 1
ATOM 855 C CA . ASP A 1 108 ? -11.752 -2.228 17.795 1.00 83.25 108 ASP A CA 1
ATOM 856 C C . ASP A 1 108 ? -12.284 -1.887 19.194 1.00 83.25 108 ASP A C 1
ATOM 858 O O . ASP A 1 108 ? -13.481 -2.028 19.454 1.00 83.25 108 ASP A O 1
ATOM 862 N N . LEU A 1 109 ? -11.428 -1.349 20.071 1.00 85.25 109 LEU A N 1
ATOM 863 C CA . LEU A 1 109 ? -11.800 -0.905 21.418 1.00 85.25 109 LEU A CA 1
ATOM 864 C C . LEU A 1 109 ? -12.895 0.168 21.362 1.00 85.25 109 LEU A C 1
ATOM 866 O O . LEU A 1 109 ? -13.901 0.101 22.068 1.00 85.25 109 LEU A O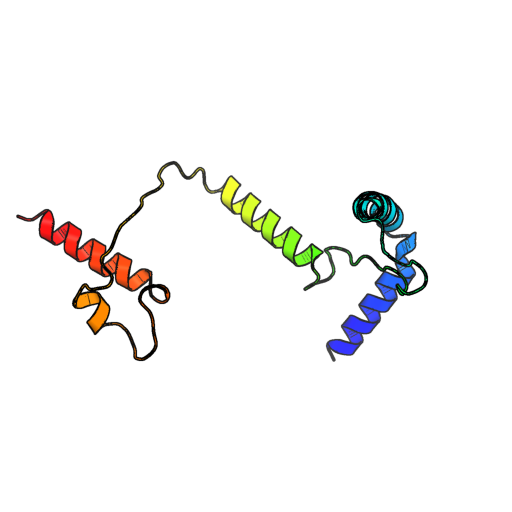 1
ATOM 870 N N . VAL A 1 110 ? -12.714 1.144 20.472 1.00 83.12 110 VAL A N 1
ATOM 871 C CA . VAL A 1 110 ? -13.664 2.237 20.249 1.00 83.12 110 VAL A CA 1
ATOM 872 C C . VAL A 1 110 ? -15.019 1.694 19.792 1.00 83.12 110 VAL A C 1
ATOM 874 O O . VAL A 1 110 ? -16.059 2.112 20.305 1.00 83.12 110 VAL A O 1
ATOM 877 N N . SER A 1 111 ? -15.015 0.724 18.872 1.00 82.12 111 SER A N 1
ATOM 878 C CA . SER A 1 111 ? -16.238 0.074 18.389 1.00 82.12 111 SER A CA 1
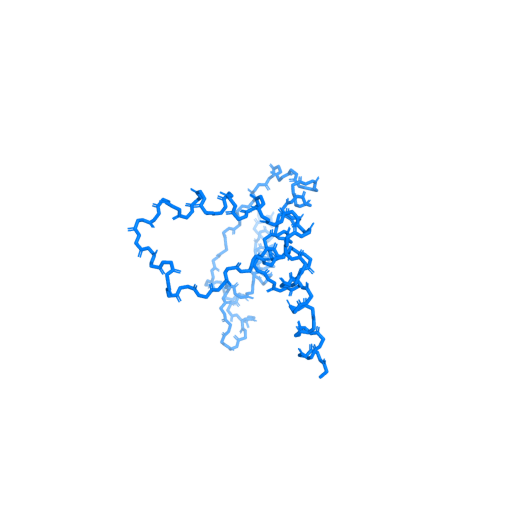ATOM 879 C C . SER A 1 111 ? -16.975 -0.687 19.499 1.00 82.12 111 SER A C 1
ATOM 881 O O . SER A 1 111 ? -18.205 -0.628 19.590 1.00 82.12 111 SER A O 1
ATOM 883 N N . GLN A 1 112 ? -16.234 -1.339 20.399 1.00 83.75 112 GLN A N 1
ATOM 884 C CA . GLN A 1 112 ? -16.795 -2.094 21.513 1.00 83.75 112 GLN A CA 1
ATOM 885 C C . GLN A 1 112 ? -17.452 -1.171 22.542 1.00 83.75 112 GLN A C 1
ATOM 887 O O . GLN A 1 112 ? -18.600 -1.401 22.928 1.00 83.75 112 GLN A O 1
ATOM 892 N N . VAL A 1 113 ? -16.763 -0.100 22.947 1.00 84.31 113 VAL A N 1
ATOM 893 C CA . VAL A 1 113 ? -17.310 0.900 23.876 1.00 84.31 113 VAL A CA 1
ATOM 894 C C . VAL A 1 113 ? -18.542 1.580 23.272 1.00 84.31 113 VAL A C 1
ATOM 896 O O . VAL A 1 113 ? -19.552 1.766 23.955 1.00 84.31 113 VAL A O 1
ATOM 899 N N . PHE A 1 114 ? -18.525 1.881 21.972 1.00 81.81 114 PHE A N 1
ATOM 900 C CA . PHE A 1 114 ? -19.702 2.425 21.298 1.00 81.81 114 PHE A CA 1
ATOM 901 C C . PHE A 1 114 ? -20.901 1.464 21.361 1.00 81.81 114 PHE A C 1
ATOM 903 O O . PHE A 1 114 ? -22.015 1.875 21.683 1.00 81.81 114 PHE A O 1
ATOM 910 N N . ASN A 1 115 ? -20.697 0.173 21.094 1.00 81.75 115 ASN A N 1
ATOM 911 C CA . ASN A 1 115 ? -21.783 -0.806 21.143 1.00 81.75 115 ASN A CA 1
ATOM 912 C C . ASN A 1 115 ? -22.402 -0.917 22.552 1.00 81.75 115 ASN A C 1
ATOM 914 O O . ASN A 1 115 ? -23.621 -0.989 22.704 1.00 81.75 115 ASN A O 1
ATOM 918 N N . LEU A 1 116 ? -21.566 -0.862 23.594 1.00 80.31 116 LEU A N 1
ATOM 919 C CA . LEU A 1 116 ? -22.007 -0.884 24.994 1.00 80.31 116 LEU A CA 1
ATOM 920 C C . LEU A 1 116 ? -22.800 0.375 25.386 1.00 80.31 116 LEU A C 1
ATOM 922 O O . LEU A 1 116 ? -23.792 0.290 26.111 1.00 80.31 116 LEU A O 1
ATOM 926 N N . THR A 1 117 ? -22.396 1.546 24.894 1.00 72.94 117 THR A N 1
ATOM 927 C CA . THR A 1 117 ? -23.084 2.819 25.184 1.00 72.94 117 THR A CA 1
ATOM 928 C C . THR A 1 117 ? -24.407 2.957 24.425 1.00 72.94 117 THR A C 1
ATOM 930 O O . THR A 1 117 ? -25.393 3.449 24.985 1.00 72.94 117 THR A O 1
ATOM 933 N N . SER A 1 118 ? -24.470 2.467 23.183 1.00 64.25 118 SER A N 1
ATOM 934 C CA . SER A 1 118 ? -25.694 2.450 22.375 1.00 64.25 118 SER A CA 1
ATOM 935 C C . SER A 1 118 ? -26.761 1.515 22.961 1.00 64.25 118 SER A C 1
ATOM 937 O O . SER A 1 118 ? -27.921 1.911 23.093 1.00 64.25 118 SER A O 1
ATOM 939 N N . SER A 1 119 ? -26.377 0.315 23.408 1.00 61.97 119 SER A N 1
ATOM 940 C CA . SER A 1 119 ? -27.302 -0.652 24.019 1.00 61.97 119 SER A CA 1
ATOM 941 C C . SER A 1 119 ? -27.799 -0.225 25.406 1.00 61.97 119 SER A C 1
ATOM 943 O O . SER A 1 119 ? -28.944 -0.506 25.770 1.00 61.97 119 SER A O 1
ATOM 945 N N . SER A 1 120 ? -26.972 0.507 26.158 1.00 60.91 120 SER A N 1
ATOM 946 C CA . SER A 1 120 ? -27.343 1.077 27.460 1.00 60.91 120 SER A CA 1
ATOM 947 C C . SER A 1 120 ? -28.301 2.266 27.332 1.00 60.91 120 SER A C 1
ATOM 949 O O . SER A 1 120 ? -29.184 2.432 28.169 1.00 60.91 120 SER A O 1
ATOM 951 N N . SER A 1 121 ? -28.170 3.073 26.271 1.00 59.03 121 SER A N 1
ATOM 952 C CA . SER A 1 121 ? -29.071 4.209 26.011 1.00 59.03 121 SER A CA 1
ATOM 953 C C . SER A 1 121 ? -30.431 3.783 25.449 1.00 59.03 121 SER A C 1
ATOM 955 O O . SER A 1 121 ? -31.399 4.519 25.593 1.00 59.03 121 SER A O 1
ATOM 957 N N . SER A 1 122 ? -30.521 2.600 24.831 1.00 56.19 122 SER A N 1
ATOM 958 C CA . SER A 1 122 ? -31.776 2.049 24.298 1.00 56.19 122 SER A CA 1
ATOM 959 C C . SER A 1 122 ? -32.635 1.317 25.344 1.00 56.19 122 SER A C 1
ATOM 961 O O . SER A 1 122 ? -33.776 0.980 25.042 1.00 56.19 122 SER A O 1
ATOM 963 N N . ASN A 1 123 ? -32.105 1.041 26.543 1.00 51.78 123 ASN A N 1
ATOM 964 C CA . ASN A 1 123 ? -32.800 0.342 27.639 1.00 51.78 123 ASN A CA 1
ATOM 965 C C . ASN A 1 123 ? -33.306 1.293 28.742 1.00 51.78 123 ASN A C 1
ATOM 967 O O . ASN A 1 123 ? -33.499 0.875 29.886 1.00 51.78 123 ASN A O 1
ATOM 971 N N . LYS A 1 124 ? -33.498 2.574 28.416 1.00 46.34 124 LYS A N 1
ATOM 972 C CA . LYS A 1 124 ? -34.014 3.592 29.330 1.00 46.34 124 LYS A CA 1
ATOM 973 C C . LYS A 1 124 ? -35.200 4.326 28.724 1.00 46.34 124 LYS A C 1
ATOM 975 O O . LYS A 1 124 ? -35.179 4.541 27.494 1.00 46.34 124 LYS A O 1
#

Secondary structure (DSSP, 8-state):
-HHHHHHHHHHHHHHHTTTTTHHHHHHHHHHHHTTSTT--TTTS----PPPTTSTTSHHHHHHHHHHHHHHHHHH------------TT-HHHHHHPPTT--GGG-HHHHHHHHHHHHHHHTT-

InterPro domains:
  IPR025476 Helitron helicase-like domain [PF14214] (1-117)

Radius of gyration: 25.54 Å; chains: 1; bounding box: 57×37×58 Å

pLDDT: mean 73.74, std 11.05, range [46.34, 90.38]

Sequence (124 aa):
MFACINQDRLQFIKTQQPRLQITMLNGIEDALSTNDDCVDLNQLGQHIILPSSYLGGPRDMYQRYLDGMAIAQHFKKIDIFLTMTANPNWPEIQRELLPGQTVADCPDLVSQVFNLTSSSSSNK

Organism: Galerina marginata (strain CBS 339.88) (NCBI:txid685588)